Protein AF-A0AAE2CA64-F1 (afdb_monomer)

Mean predicted aligned error: 13.43 Å

Structure (mmCIF, N/CA/C/O backbone):
data_AF-A0AAE2CA64-F1
#
_entry.id   AF-A0AAE2CA64-F1
#
loop_
_atom_site.group_PDB
_atom_site.id
_atom_site.type_symbol
_atom_site.label_atom_id
_atom_site.label_alt_id
_atom_site.label_comp_id
_atom_site.label_asym_id
_atom_site.label_entity_id
_atom_site.label_seq_id
_atom_site.pdbx_PDB_ins_code
_atom_site.Cartn_x
_atom_site.Cartn_y
_atom_site.Cartn_z
_atom_site.occupancy
_atom_site.B_iso_or_equiv
_atom_site.auth_seq_id
_atom_site.auth_comp_id
_atom_site.auth_asym_id
_atom_site.auth_atom_id
_atom_site.pdbx_PDB_model_num
ATOM 1 N N . GLU A 1 1 ? 13.536 10.284 -38.034 1.00 41.06 1 GLU A N 1
ATOM 2 C CA . GLU A 1 1 ? 13.819 10.536 -36.609 1.00 41.06 1 GLU A CA 1
ATOM 3 C C . GLU A 1 1 ? 13.012 9.531 -35.785 1.00 41.06 1 GLU A C 1
ATOM 5 O O . GLU A 1 1 ? 11.841 9.772 -35.560 1.00 41.06 1 GLU A O 1
ATOM 10 N N . GLU A 1 2 ? 13.569 8.363 -35.435 1.00 48.66 2 GLU A N 1
ATOM 11 C CA . GLU A 1 2 ? 12.846 7.314 -34.663 1.00 48.66 2 GLU A CA 1
ATOM 12 C C . GLU A 1 2 ? 13.728 6.596 -33.613 1.00 48.66 2 GLU A C 1
ATOM 14 O O . GLU A 1 2 ? 13.260 5.745 -32.863 1.00 48.66 2 GLU A O 1
ATOM 19 N N . SER A 1 3 ? 15.016 6.937 -33.502 1.00 49.12 3 SER A N 1
ATOM 20 C CA . SER A 1 3 ? 15.996 6.096 -32.793 1.00 49.12 3 SER A CA 1
ATOM 21 C C . SER A 1 3 ? 16.056 6.291 -31.270 1.00 49.12 3 SER A C 1
ATOM 23 O O . SER A 1 3 ? 16.636 5.462 -30.575 1.00 49.12 3 SER A O 1
ATOM 25 N N . SER A 1 4 ? 15.467 7.355 -30.723 1.00 55.19 4 SER A N 1
ATOM 26 C CA . SER A 1 4 ? 15.537 7.677 -29.288 1.00 55.19 4 SER A CA 1
ATOM 27 C C . SER A 1 4 ? 14.449 6.990 -28.449 1.00 55.19 4 SER A C 1
ATOM 29 O O . SER A 1 4 ? 14.697 6.655 -27.292 1.00 55.19 4 SER A O 1
ATOM 31 N N . SER A 1 5 ? 13.269 6.720 -29.019 1.00 56.09 5 SER A N 1
ATOM 32 C CA . SER A 1 5 ? 12.153 6.106 -28.279 1.00 56.09 5 SER A CA 1
ATOM 33 C C . SER A 1 5 ? 12.327 4.598 -28.060 1.00 56.09 5 SER A C 1
ATOM 35 O O . SER A 1 5 ? 11.972 4.104 -26.989 1.00 56.09 5 SER A O 1
ATOM 37 N N . SER A 1 6 ? 12.930 3.868 -29.014 1.00 60.50 6 SER A N 1
ATOM 38 C CA . SER A 1 6 ? 13.173 2.417 -28.863 1.00 60.50 6 SER A CA 1
ATOM 39 C C . SER A 1 6 ? 14.104 2.140 -27.680 1.00 60.50 6 SER A C 1
ATOM 41 O O . SER A 1 6 ? 13.773 1.341 -26.806 1.00 60.50 6 SER A O 1
ATOM 43 N N . SER A 1 7 ? 15.200 2.906 -27.572 1.00 67.75 7 SER A N 1
ATOM 44 C CA . SER A 1 7 ? 16.212 2.730 -26.522 1.00 67.75 7 SER A CA 1
ATOM 45 C C . SER A 1 7 ? 15.654 2.923 -25.108 1.00 67.75 7 SER A C 1
ATOM 47 O O . SER A 1 7 ? 16.012 2.169 -24.208 1.00 67.75 7 SER A O 1
ATOM 49 N N . SER A 1 8 ? 14.772 3.906 -24.894 1.00 73.62 8 SER A N 1
ATOM 50 C CA . SER A 1 8 ? 14.209 4.174 -23.561 1.00 73.62 8 SER A CA 1
ATOM 51 C C . SER A 1 8 ? 13.164 3.130 -23.146 1.00 73.62 8 SER A C 1
ATOM 53 O O . SER A 1 8 ? 13.096 2.740 -21.978 1.00 73.62 8 SER A O 1
ATOM 55 N N . SER A 1 9 ? 12.378 2.630 -24.105 1.00 76.12 9 SER A N 1
ATOM 56 C CA . SER A 1 9 ? 11.356 1.609 -23.848 1.00 76.12 9 SER A CA 1
ATOM 57 C C . SER A 1 9 ? 11.955 0.236 -23.505 1.00 76.12 9 SER A C 1
ATOM 59 O O . SER A 1 9 ? 11.505 -0.421 -22.563 1.00 76.12 9 SER A O 1
ATOM 61 N N . GLU A 1 10 ? 13.018 -0.170 -24.203 1.00 80.19 10 GLU A N 1
ATOM 62 C CA . GLU A 1 10 ? 13.739 -1.425 -23.959 1.00 80.19 10 GLU A CA 1
ATOM 63 C C . GLU A 1 10 ? 14.505 -1.401 -22.626 1.00 80.19 10 GLU A C 1
ATOM 65 O O . GLU A 1 10 ? 14.506 -2.386 -21.877 1.00 80.19 10 GLU A O 1
ATOM 70 N N . GLU A 1 11 ? 15.097 -0.254 -22.278 1.00 84.19 11 GLU A N 1
ATOM 71 C CA . GLU A 1 11 ? 15.743 -0.033 -20.981 1.00 84.19 11 GLU A CA 1
ATOM 72 C C . GLU A 1 11 ? 14.736 -0.162 -19.829 1.00 84.19 11 GLU A C 1
ATOM 74 O O . GLU A 1 11 ? 14.991 -0.864 -18.846 1.00 84.19 11 GLU A O 1
ATOM 79 N N . LEU A 1 12 ? 13.554 0.449 -19.966 1.00 83.38 12 LEU A N 1
ATOM 80 C CA . LEU A 1 12 ? 12.493 0.356 -18.965 1.00 83.38 12 LEU A CA 1
ATOM 81 C C . LEU A 1 12 ? 11.975 -1.079 -18.806 1.00 83.38 12 LEU A C 1
ATOM 83 O O . LEU A 1 12 ? 11.771 -1.532 -17.677 1.00 83.38 12 LEU A O 1
ATOM 87 N N . ALA A 1 13 ? 11.779 -1.810 -19.906 1.00 82.00 13 ALA A N 1
ATOM 88 C CA . ALA A 1 13 ? 11.350 -3.207 -19.865 1.00 82.00 13 ALA A CA 1
ATOM 89 C C . ALA A 1 13 ? 12.379 -4.094 -19.143 1.00 82.00 13 ALA A C 1
ATOM 91 O O . ALA A 1 13 ? 12.022 -4.886 -18.266 1.00 82.00 13 ALA A O 1
ATOM 92 N N . THR A 1 14 ? 13.666 -3.905 -19.441 1.00 82.88 14 THR A N 1
ATOM 93 C CA . THR A 1 14 ? 14.763 -4.631 -18.785 1.00 82.88 14 THR A CA 1
ATOM 94 C C . THR A 1 14 ? 14.839 -4.289 -17.297 1.00 82.88 14 THR A C 1
ATOM 96 O O . THR A 1 14 ? 14.905 -5.184 -16.452 1.00 82.88 14 THR A O 1
ATOM 99 N N . PHE A 1 15 ? 14.736 -3.004 -16.947 1.00 83.56 15 PHE A N 1
ATOM 100 C CA . PHE A 1 15 ? 14.708 -2.548 -15.559 1.00 83.56 15 PHE A CA 1
ATOM 101 C C . PHE A 1 15 ? 13.534 -3.158 -14.778 1.00 83.56 15 PHE A C 1
ATOM 103 O O . PHE A 1 15 ? 13.731 -3.669 -13.673 1.00 83.56 15 PHE A O 1
ATOM 110 N N . ARG A 1 16 ? 12.325 -3.161 -15.361 1.00 81.69 16 ARG A N 1
ATOM 111 C CA . ARG A 1 16 ? 11.109 -3.727 -14.748 1.00 81.69 16 ARG A CA 1
ATOM 112 C C . ARG A 1 16 ? 11.247 -5.221 -14.449 1.00 81.69 16 ARG A C 1
ATOM 114 O O . ARG A 1 16 ? 10.747 -5.657 -13.414 1.00 81.69 16 ARG A O 1
ATOM 121 N N . ASN A 1 17 ? 11.893 -5.971 -15.341 1.00 78.88 17 ASN A N 1
ATOM 122 C CA . ASN A 1 17 ? 11.994 -7.429 -15.252 1.00 78.88 17 ASN A CA 1
ATOM 123 C C . ASN A 1 17 ? 13.165 -7.904 -14.385 1.00 78.88 17 ASN A C 1
ATOM 125 O O . ASN A 1 17 ? 13.052 -8.940 -13.738 1.00 78.88 17 ASN A O 1
ATOM 129 N N . VAL A 1 18 ? 14.278 -7.164 -14.360 1.00 74.56 18 VAL A N 1
ATOM 130 C CA . VAL A 1 18 ? 15.524 -7.628 -13.725 1.00 74.56 18 VAL A CA 1
ATOM 131 C C . VAL A 1 18 ? 15.812 -6.906 -12.411 1.00 74.56 18 VAL A C 1
ATOM 133 O O . VAL A 1 18 ? 16.213 -7.537 -11.439 1.00 74.56 18 VAL A O 1
ATOM 136 N N . ILE A 1 19 ? 15.602 -5.588 -12.356 1.00 67.62 19 ILE A N 1
ATOM 137 C CA . ILE A 1 19 ? 16.043 -4.760 -11.222 1.00 67.62 19 ILE A CA 1
ATOM 138 C C . ILE A 1 19 ? 14.878 -4.466 -10.272 1.00 67.62 19 ILE A C 1
ATOM 140 O O . ILE A 1 19 ? 15.019 -4.576 -9.058 1.00 67.62 19 ILE A O 1
ATOM 144 N N . ALA A 1 20 ? 13.701 -4.146 -10.809 1.00 75.88 20 ALA A N 1
ATOM 145 C CA . ALA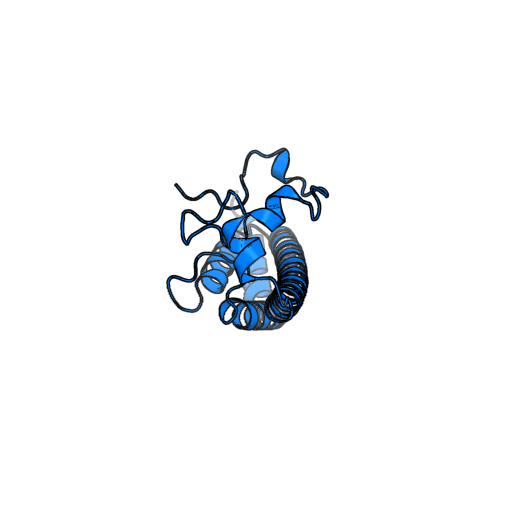 A 1 20 ? 12.532 -3.808 -10.000 1.00 75.88 20 ALA A CA 1
ATOM 146 C C . ALA A 1 20 ? 11.798 -5.031 -9.420 1.00 75.88 20 ALA A C 1
ATOM 148 O O . ALA A 1 20 ? 10.894 -4.856 -8.607 1.00 75.88 20 ALA A O 1
ATOM 149 N N . ALA A 1 21 ? 12.144 -6.258 -9.826 1.00 76.88 21 ALA A N 1
ATOM 150 C CA . ALA A 1 21 ? 11.397 -7.464 -9.461 1.00 76.88 21 ALA A CA 1
ATOM 151 C C . ALA A 1 21 ? 11.359 -7.714 -7.942 1.00 76.88 21 ALA A C 1
ATOM 153 O O . ALA A 1 21 ? 10.291 -7.979 -7.392 1.00 76.88 21 ALA A O 1
ATOM 154 N N . ASN A 1 22 ? 12.495 -7.553 -7.255 1.00 76.69 22 ASN A N 1
ATOM 155 C CA . ASN A 1 22 ? 12.578 -7.748 -5.803 1.00 76.69 22 ASN A CA 1
ATOM 156 C C . ASN A 1 22 ? 11.787 -6.677 -5.039 1.00 76.69 22 ASN A C 1
ATOM 158 O O . ASN A 1 22 ? 10.997 -6.999 -4.155 1.00 76.69 22 ASN A O 1
ATOM 162 N N . ASN A 1 23 ? 11.935 -5.414 -5.441 1.00 78.62 23 ASN A N 1
ATOM 163 C CA . ASN A 1 23 ? 11.233 -4.284 -4.832 1.00 78.62 23 ASN A CA 1
ATOM 164 C C . ASN A 1 23 ? 9.712 -4.394 -5.031 1.00 78.62 23 ASN A C 1
ATOM 166 O O . ASN A 1 23 ? 8.935 -4.180 -4.103 1.00 78.62 23 ASN A O 1
ATOM 170 N N . LYS A 1 24 ? 9.273 -4.808 -6.228 1.00 83.19 24 LYS A N 1
ATOM 171 C CA . LYS A 1 24 ? 7.862 -5.108 -6.506 1.00 83.19 24 LYS A CA 1
ATOM 172 C C . LYS A 1 24 ? 7.340 -6.222 -5.601 1.00 83.19 24 LYS A C 1
ATOM 174 O O . LYS A 1 24 ? 6.235 -6.099 -5.086 1.00 83.19 24 LYS A O 1
ATOM 179 N N . ALA A 1 25 ? 8.100 -7.300 -5.412 1.00 85.94 25 ALA A N 1
ATOM 180 C CA . ALA A 1 25 ? 7.665 -8.428 -4.589 1.00 85.94 25 ALA A CA 1
ATOM 181 C C . ALA A 1 25 ? 7.425 -8.022 -3.124 1.00 85.94 25 ALA A C 1
ATOM 183 O O . ALA A 1 25 ? 6.407 -8.408 -2.544 1.00 85.94 25 ALA A O 1
ATOM 184 N N . GLU A 1 26 ? 8.309 -7.204 -2.545 1.00 88.31 26 GLU A N 1
ATOM 185 C CA . GLU A 1 26 ? 8.108 -6.650 -1.200 1.00 88.31 26 GLU A CA 1
ATOM 186 C C . GLU A 1 26 ? 6.829 -5.804 -1.135 1.00 88.31 26 GLU A C 1
ATOM 188 O O . GLU A 1 26 ? 5.978 -6.017 -0.270 1.00 88.31 26 GLU A O 1
ATOM 193 N N . LEU A 1 27 ? 6.662 -4.894 -2.095 1.00 90.44 27 LEU A N 1
ATOM 194 C CA . LEU A 1 27 ? 5.514 -3.997 -2.172 1.00 90.44 27 LEU A CA 1
ATOM 195 C C . LEU A 1 27 ? 4.190 -4.777 -2.258 1.00 90.44 27 LEU A C 1
ATOM 197 O O . LEU A 1 27 ? 3.266 -4.527 -1.485 1.00 90.44 27 LEU A O 1
ATOM 201 N N . TYR A 1 28 ? 4.111 -5.792 -3.122 1.00 90.94 28 TYR A N 1
ATOM 202 C CA . TYR A 1 28 ? 2.912 -6.629 -3.239 1.00 90.94 28 TYR A CA 1
ATOM 203 C C . TYR A 1 28 ? 2.655 -7.501 -2.007 1.00 90.94 28 TYR A C 1
ATOM 205 O O . TYR A 1 28 ? 1.498 -7.795 -1.698 1.00 90.94 28 TYR A O 1
ATOM 213 N N . THR A 1 29 ? 3.698 -7.890 -1.274 1.00 90.75 29 THR A N 1
ATOM 214 C CA . THR A 1 29 ? 3.536 -8.612 -0.004 1.00 90.75 29 THR A CA 1
ATOM 215 C C . THR A 1 29 ? 2.854 -7.723 1.036 1.00 90.75 29 THR A C 1
ATOM 217 O O . THR A 1 29 ? 1.903 -8.156 1.689 1.00 90.75 29 THR A O 1
ATOM 220 N N . ARG A 1 30 ? 3.278 -6.457 1.138 1.00 91.56 30 ARG A N 1
ATOM 221 C CA . ARG A 1 30 ? 2.656 -5.457 2.022 1.00 91.56 30 ARG A CA 1
ATOM 222 C C . ARG A 1 30 ? 1.212 -5.163 1.622 1.00 91.56 30 ARG A C 1
ATOM 224 O O . ARG A 1 30 ? 0.331 -5.205 2.476 1.00 91.56 30 ARG A O 1
ATOM 231 N N . ILE A 1 31 ? 0.947 -4.970 0.326 1.00 90.56 31 ILE A N 1
ATOM 232 C CA . ILE A 1 31 ? -0.421 -4.800 -0.192 1.00 90.56 31 ILE A CA 1
ATOM 233 C C . ILE A 1 31 ? -1.300 -5.982 0.207 1.00 90.56 31 ILE A C 1
ATOM 235 O O . ILE A 1 31 ? -2.374 -5.783 0.757 1.00 90.56 31 ILE A O 1
ATOM 239 N N . THR A 1 32 ? -0.832 -7.212 -0.011 1.00 88.94 32 THR A N 1
ATOM 240 C CA . THR A 1 32 ? -1.605 -8.417 0.323 1.00 88.94 32 THR A CA 1
ATOM 241 C C . THR A 1 32 ? -1.914 -8.482 1.820 1.00 88.94 32 THR A C 1
ATOM 243 O O . THR A 1 32 ? -3.006 -8.885 2.219 1.00 88.94 32 THR A O 1
ATOM 246 N N . PHE A 1 33 ? -0.971 -8.076 2.675 1.00 88.06 33 PHE A N 1
ATOM 247 C CA . PHE A 1 33 ? -1.221 -7.983 4.110 1.00 88.06 33 PHE A CA 1
ATOM 248 C C . PHE A 1 33 ? -2.333 -6.975 4.428 1.00 88.06 33 PHE A C 1
ATOM 250 O O . PHE A 1 33 ? -3.234 -7.304 5.197 1.00 88.06 33 PHE A O 1
ATOM 257 N N . LEU A 1 34 ? -2.300 -5.791 3.811 1.00 86.19 34 LEU A N 1
ATOM 258 C CA . LEU A 1 34 ? -3.301 -4.744 4.017 1.00 86.19 34 LEU A CA 1
ATOM 259 C C . LEU A 1 34 ? -4.671 -5.101 3.431 1.00 86.19 34 LEU A C 1
ATOM 261 O O . LEU A 1 34 ? -5.671 -4.839 4.080 1.00 86.19 34 LEU A O 1
ATOM 265 N N . GLU A 1 35 ? -4.749 -5.738 2.261 1.00 84.31 35 GLU A N 1
ATOM 266 C CA . GLU A 1 35 ? -6.022 -6.150 1.639 1.00 84.31 35 GLU A CA 1
ATOM 267 C C . GLU A 1 35 ? -6.799 -7.158 2.500 1.00 84.31 35 GLU A C 1
ATOM 269 O O . GLU A 1 35 ? -8.028 -7.181 2.482 1.00 84.31 35 GLU A O 1
ATOM 274 N N . ASN A 1 36 ? -6.095 -7.968 3.296 1.00 81.06 36 ASN A N 1
ATOM 275 C CA . ASN A 1 36 ? -6.713 -8.871 4.270 1.00 81.06 36 ASN A CA 1
ATOM 276 C C . ASN A 1 36 ? -7.237 -8.142 5.522 1.00 81.06 36 ASN A C 1
ATOM 278 O O . ASN A 1 36 ? -7.813 -8.772 6.414 1.00 81.06 36 ASN A O 1
ATOM 282 N N . LYS A 1 37 ? -7.016 -6.830 5.627 1.00 76.44 37 LYS A N 1
ATOM 283 C CA . LYS A 1 37 ? -7.450 -5.979 6.732 1.00 76.44 37 LYS A CA 1
ATOM 284 C C . LYS A 1 37 ? -8.520 -5.014 6.236 1.00 76.44 37 LYS A C 1
ATOM 286 O O . LYS A 1 37 ? -8.420 -4.440 5.161 1.00 76.44 37 LYS A O 1
ATOM 291 N N . A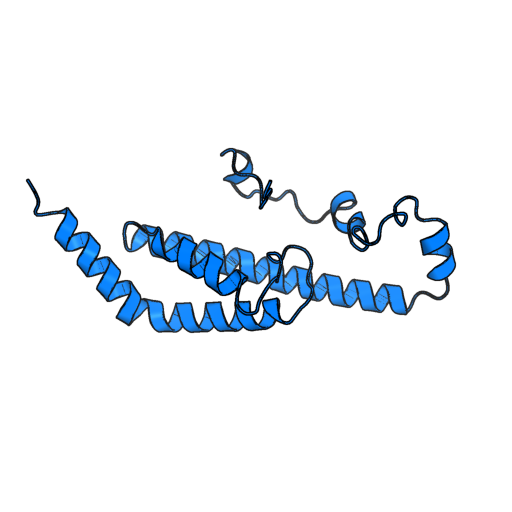SN A 1 38 ? -9.550 -4.791 7.047 1.00 74.62 38 ASN A N 1
ATOM 292 C CA . ASN A 1 38 ? -10.611 -3.837 6.721 1.00 74.62 38 ASN A CA 1
ATOM 293 C C . ASN A 1 38 ? -10.250 -2.427 7.224 1.00 74.62 38 ASN A C 1
ATOM 295 O O . ASN A 1 38 ? -10.968 -1.835 8.037 1.00 74.62 38 ASN A O 1
ATOM 299 N N . TYR A 1 39 ? -9.077 -1.936 6.820 1.00 81.88 39 TYR A N 1
ATOM 300 C CA . TYR A 1 39 ? -8.592 -0.617 7.220 1.00 81.88 39 TYR A CA 1
ATOM 301 C C . TYR A 1 39 ? -9.226 0.495 6.393 1.00 81.88 39 TYR A C 1
ATOM 303 O O . TYR A 1 39 ? -9.485 0.357 5.196 1.00 81.88 39 TYR A O 1
ATOM 311 N N . TYR A 1 40 ? -9.463 1.624 7.053 1.00 74.25 40 TYR A N 1
ATOM 312 C CA . TYR A 1 40 ? -9.972 2.822 6.412 1.00 74.25 40 TYR A CA 1
ATOM 313 C C . TYR A 1 40 ? -8.961 3.383 5.404 1.00 74.25 40 TYR A C 1
ATOM 315 O O . TYR A 1 40 ? -7.764 3.460 5.686 1.00 74.25 40 TYR A O 1
ATOM 323 N N . GLY A 1 41 ? -9.450 3.815 4.239 1.00 77.31 41 GLY A N 1
ATOM 324 C CA . GLY A 1 41 ? -8.626 4.396 3.175 1.00 77.31 41 GLY A CA 1
ATOM 325 C C . GLY A 1 41 ? -7.999 3.383 2.215 1.00 77.31 41 GLY A C 1
ATOM 326 O O . GLY A 1 41 ? -7.317 3.799 1.282 1.00 77.31 41 GLY A O 1
ATOM 327 N N . LEU A 1 42 ? -8.239 2.080 2.397 1.00 80.38 42 LEU A N 1
ATOM 328 C CA . LEU A 1 42 ? -7.927 1.093 1.365 1.00 80.38 42 LEU A CA 1
ATOM 329 C C . LEU A 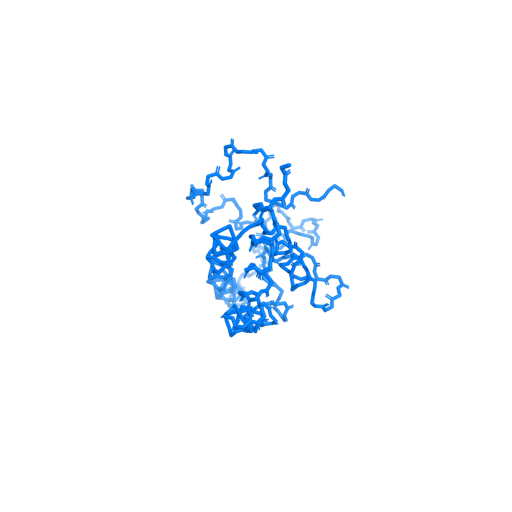1 42 ? -8.920 1.198 0.197 1.00 80.38 42 LEU A C 1
ATOM 331 O O . LEU A 1 42 ? -10.097 1.501 0.423 1.00 80.38 42 LEU A O 1
ATOM 335 N N . PRO A 1 43 ? -8.490 0.890 -1.043 1.00 78.00 43 PRO A N 1
ATOM 336 C CA . PRO A 1 43 ? -9.408 0.769 -2.166 1.00 78.00 43 PRO A CA 1
ATOM 337 C C . PRO A 1 43 ? -10.531 -0.232 -1.855 1.00 78.00 43 PRO A C 1
ATOM 339 O O . PRO A 1 43 ? -10.272 -1.228 -1.169 1.00 78.00 43 PRO A O 1
ATOM 342 N N . PRO A 1 44 ? -11.755 -0.031 -2.375 1.00 74.88 44 PRO A N 1
ATOM 343 C CA . PRO A 1 44 ? -12.857 -0.966 -2.174 1.00 74.88 44 PRO A CA 1
ATOM 344 C C . PRO A 1 44 ? -12.488 -2.393 -2.611 1.00 74.88 44 PRO A C 1
ATOM 346 O O . PRO A 1 44 ? -12.325 -2.677 -3.799 1.00 74.88 44 PRO A O 1
ATOM 349 N N . GLN A 1 45 ? -12.381 -3.312 -1.649 1.00 75.88 45 GLN A N 1
ATOM 350 C CA . GLN A 1 45 ? -12.003 -4.705 -1.896 1.00 75.88 45 GLN A CA 1
ATOM 351 C C . GLN A 1 45 ? -13.215 -5.512 -2.388 1.00 75.88 45 GLN A C 1
ATOM 353 O O . GLN A 1 45 ? -13.823 -6.284 -1.652 1.00 75.88 45 GLN A O 1
ATOM 358 N N . THR A 1 46 ? -13.604 -5.308 -3.650 1.00 76.25 46 THR A N 1
ATOM 359 C CA . THR A 1 46 ? -14.698 -6.062 -4.302 1.00 76.25 46 THR A CA 1
ATOM 360 C C . THR A 1 46 ? -14.299 -7.491 -4.679 1.00 76.25 46 THR A C 1
ATOM 362 O O . THR A 1 46 ? -15.154 -8.356 -4.858 1.00 76.25 46 THR A O 1
ATOM 365 N N . ARG A 1 47 ? -12.995 -7.741 -4.806 1.00 78.69 47 ARG A N 1
ATOM 366 C CA . ARG A 1 47 ? -12.376 -9.034 -5.113 1.00 78.69 47 ARG A CA 1
ATOM 367 C C . ARG A 1 47 ? -10.970 -9.074 -4.494 1.00 78.69 47 ARG A C 1
ATOM 369 O O . ARG A 1 47 ? -10.435 -8.015 -4.173 1.00 78.69 47 ARG A O 1
ATOM 376 N N . PRO A 1 48 ? -10.352 -10.252 -4.329 1.00 78.88 48 PRO A N 1
ATOM 377 C CA . PRO A 1 48 ? -8.950 -10.323 -3.925 1.00 78.88 48 PRO A CA 1
ATOM 378 C C . PRO A 1 48 ? -8.045 -9.568 -4.911 1.00 78.88 48 PRO A C 1
ATOM 380 O O . PRO A 1 48 ? -8.308 -9.581 -6.118 1.00 78.88 48 PRO A O 1
ATOM 383 N N . SER A 1 49 ? -6.969 -8.950 -4.412 1.00 85.44 49 SER A N 1
ATOM 384 C CA . SER A 1 49 ? -5.948 -8.284 -5.234 1.00 85.44 49 SER A CA 1
ATOM 385 C C . SER A 1 49 ? -6.423 -7.046 -6.004 1.00 85.44 49 SER A C 1
ATOM 387 O O . SER A 1 49 ? -5.831 -6.707 -7.034 1.00 85.44 49 SER A O 1
ATOM 389 N N . VAL A 1 50 ? -7.480 -6.359 -5.548 1.00 87.06 50 VAL A N 1
ATOM 390 C CA . VAL A 1 50 ? -7.938 -5.103 -6.175 1.00 87.06 50 VAL A CA 1
ATOM 391 C C . VAL A 1 50 ? -6.876 -4.023 -6.065 1.00 87.06 50 VAL A C 1
ATOM 393 O O . VAL A 1 50 ? -6.541 -3.400 -7.071 1.00 87.06 50 VAL A O 1
ATOM 396 N N . TYR A 1 51 ? -6.322 -3.816 -4.874 1.00 88.50 51 TYR A N 1
ATOM 397 C CA . TYR A 1 51 ? -5.299 -2.802 -4.671 1.00 88.50 51 TYR A CA 1
ATOM 398 C C . TYR A 1 51 ? -4.033 -3.174 -5.449 1.00 88.50 51 TYR A C 1
ATOM 400 O O . TYR A 1 51 ? -3.497 -2.354 -6.192 1.00 88.50 51 TYR A O 1
ATOM 408 N N . ALA A 1 52 ? -3.633 -4.447 -5.419 1.00 89.00 52 ALA A N 1
ATOM 409 C CA . ALA A 1 52 ? -2.508 -4.919 -6.225 1.00 89.00 52 ALA A CA 1
ATOM 410 C C . ALA A 1 52 ? -2.718 -4.702 -7.740 1.00 89.00 52 ALA A C 1
ATOM 412 O O . ALA A 1 52 ? -1.760 -4.437 -8.467 1.00 89.00 52 ALA A O 1
ATOM 413 N N . ALA A 1 53 ? -3.951 -4.819 -8.242 1.00 88.69 53 ALA A N 1
ATOM 414 C CA . ALA A 1 53 ? -4.264 -4.539 -9.641 1.00 88.69 53 ALA A CA 1
ATOM 415 C C . ALA A 1 53 ? -4.132 -3.046 -9.977 1.00 88.69 53 ALA A C 1
ATOM 417 O O . ALA A 1 53 ? -3.508 -2.725 -10.986 1.00 88.69 53 ALA A O 1
ATOM 418 N N . ILE A 1 54 ? -4.642 -2.164 -9.113 1.00 88.50 54 ILE A N 1
ATOM 419 C CA . ILE A 1 54 ? -4.544 -0.703 -9.273 1.00 88.50 54 ILE A CA 1
ATOM 420 C C . ILE A 1 54 ? -3.077 -0.265 -9.308 1.00 88.50 54 ILE A C 1
ATOM 422 O O . ILE A 1 54 ? -2.659 0.458 -10.207 1.00 88.50 54 ILE A O 1
ATOM 426 N N . VAL A 1 55 ? -2.267 -0.758 -8.372 1.00 89.19 55 VAL A N 1
ATOM 427 C CA . VAL A 1 55 ? -0.840 -0.421 -8.296 1.00 89.19 55 VAL A CA 1
ATOM 428 C C . VAL A 1 55 ? -0.077 -0.919 -9.522 1.00 89.19 55 VAL A C 1
ATOM 430 O O . VAL A 1 55 ? 0.811 -0.237 -10.032 1.00 89.19 55 VAL A O 1
ATOM 433 N N . ARG A 1 56 ? -0.436 -2.096 -10.047 1.00 89.62 56 ARG A N 1
ATOM 434 C CA . ARG A 1 56 ? 0.152 -2.609 -11.290 1.00 89.62 56 ARG A CA 1
ATOM 435 C C . ARG A 1 56 ? -0.154 -1.694 -12.472 1.00 89.62 56 ARG A C 1
ATOM 437 O O . ARG A 1 56 ? 0.770 -1.321 -13.187 1.00 89.62 56 ARG A O 1
ATOM 444 N N . GLU A 1 57 ? -1.417 -1.306 -12.627 1.00 88.94 57 GLU A N 1
ATOM 445 C CA . GLU A 1 57 ? -1.854 -0.386 -13.678 1.00 88.94 57 GLU A CA 1
ATOM 446 C C . GLU A 1 57 ? -1.161 0.978 -13.556 1.00 88.94 57 GLU A C 1
ATOM 448 O O . GLU A 1 57 ? -0.711 1.535 -14.556 1.00 88.94 57 GLU A O 1
ATOM 453 N N . HIS A 1 58 ? -0.979 1.478 -12.332 1.00 87.38 58 HIS A N 1
ATOM 454 C CA . HIS A 1 58 ? -0.234 2.706 -12.072 1.00 87.38 58 HIS A CA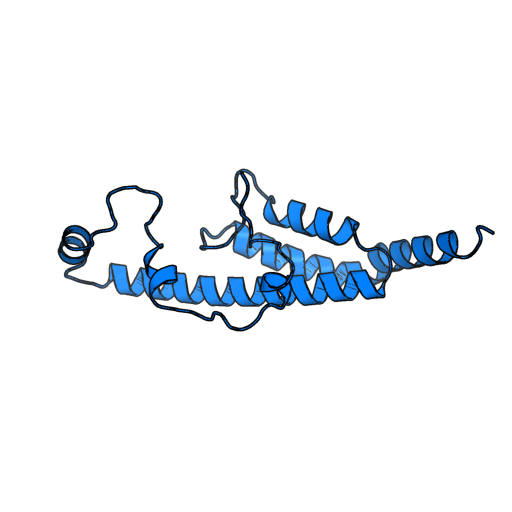 1
ATOM 455 C C . HIS A 1 58 ? 1.232 2.590 -12.523 1.00 87.38 58 HIS A C 1
ATOM 457 O O . HIS A 1 58 ? 1.742 3.456 -13.232 1.00 87.38 58 HIS A O 1
ATOM 463 N N . PHE A 1 59 ? 1.905 1.479 -12.210 1.00 88.00 59 PHE A N 1
ATOM 464 C CA . PHE A 1 59 ? 3.278 1.235 -12.662 1.00 88.00 59 PHE A CA 1
ATOM 465 C C . PHE A 1 59 ? 3.420 1.076 -14.179 1.00 88.00 59 PHE A C 1
ATOM 467 O O . PHE A 1 59 ? 4.486 1.396 -14.726 1.00 88.00 59 PHE A O 1
ATOM 474 N N . ASP A 1 60 ? 2.387 0.575 -14.856 1.00 87.50 60 ASP A N 1
ATOM 475 C CA . ASP A 1 60 ? 2.384 0.399 -16.307 1.00 87.50 60 ASP A CA 1
ATOM 476 C C . ASP A 1 60 ? 2.408 1.749 -17.041 1.00 87.50 60 ASP A C 1
ATOM 478 O O . ASP A 1 60 ? 3.037 1.842 -18.097 1.00 87.50 60 ASP A O 1
ATOM 482 N N . GLN A 1 61 ? 1.884 2.814 -16.419 1.00 87.19 61 GLN A N 1
ATOM 483 C CA . GLN A 1 61 ? 1.929 4.198 -16.918 1.00 87.19 61 GLN A CA 1
ATOM 484 C C . GLN A 1 61 ? 3.329 4.840 -16.859 1.00 87.19 61 GLN A C 1
ATOM 486 O O . GLN A 1 61 ? 3.525 5.949 -17.363 1.00 87.19 61 GLN A O 1
ATOM 491 N N . ALA A 1 62 ? 4.326 4.175 -16.262 1.00 88.12 62 ALA A N 1
ATOM 492 C CA . ALA A 1 62 ? 5.680 4.718 -16.219 1.00 88.12 62 ALA A CA 1
ATOM 493 C C . ALA A 1 62 ? 6.269 4.872 -17.634 1.00 88.12 62 ALA A C 1
ATOM 495 O O . ALA A 1 62 ? 6.264 3.937 -18.432 1.00 88.12 62 ALA A O 1
ATOM 496 N N . ILE A 1 63 ? 6.829 6.052 -17.906 1.00 88.25 63 ILE A N 1
ATOM 497 C CA . ILE A 1 63 ? 7.325 6.451 -19.236 1.00 88.25 63 ILE A CA 1
ATOM 498 C C . ILE A 1 63 ? 8.807 6.082 -19.405 1.00 88.25 63 ILE A C 1
ATOM 500 O O . ILE A 1 63 ? 9.240 5.673 -20.474 1.00 88.25 63 ILE A O 1
ATOM 504 N N . HIS A 1 64 ? 9.590 6.210 -18.333 1.00 87.38 64 HIS A N 1
ATOM 505 C CA . HIS A 1 64 ? 11.019 5.892 -18.286 1.00 87.38 64 HIS A CA 1
ATOM 506 C C . HIS A 1 64 ? 11.417 5.442 -16.871 1.00 87.38 64 HIS A C 1
ATOM 508 O O . HIS A 1 64 ? 10.632 5.555 -15.926 1.00 87.38 64 HIS A O 1
ATOM 514 N N . VAL A 1 65 ? 12.653 4.960 -16.695 1.00 86.62 65 VAL A N 1
ATOM 515 C CA . VAL A 1 65 ? 13.141 4.390 -15.419 1.00 86.62 65 VAL A CA 1
ATOM 516 C C . VAL A 1 65 ? 13.029 5.381 -14.255 1.00 86.62 65 VAL A C 1
ATOM 518 O O . VAL A 1 65 ? 12.593 5.012 -13.168 1.00 86.62 65 VAL A O 1
ATOM 521 N N . GLY A 1 66 ? 13.379 6.651 -14.481 1.00 88.38 66 GLY A N 1
ATOM 522 C CA . GLY A 1 66 ? 13.218 7.712 -13.476 1.00 88.38 66 GLY A CA 1
ATOM 523 C C . GLY A 1 66 ? 11.770 7.895 -12.999 1.00 88.38 66 GLY A C 1
ATOM 524 O O . GLY A 1 66 ? 11.539 7.937 -11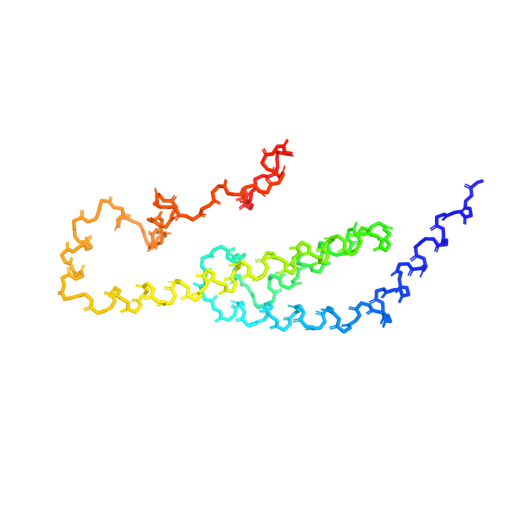.795 1.00 88.38 66 GLY A O 1
ATOM 525 N N . HIS A 1 67 ? 10.800 7.923 -13.920 1.00 88.38 67 HIS A N 1
ATOM 526 C CA . HIS A 1 67 ? 9.378 8.027 -13.584 1.00 88.38 67 HIS A CA 1
ATOM 527 C C . HIS A 1 67 ? 8.923 6.784 -12.808 1.00 88.38 67 HIS A C 1
ATOM 529 O O . HIS A 1 67 ? 8.286 6.904 -11.771 1.00 88.38 67 HIS A O 1
ATOM 535 N N . TYR A 1 68 ? 9.352 5.589 -13.227 1.00 88.88 68 TYR A N 1
ATOM 536 C CA . TYR A 1 68 ? 9.054 4.354 -12.502 1.00 88.88 68 TYR A CA 1
ATOM 537 C C . TYR A 1 68 ? 9.526 4.396 -11.035 1.00 88.88 68 TYR A C 1
ATOM 539 O O . TYR A 1 68 ? 8.796 3.971 -10.143 1.00 88.88 68 TYR A O 1
ATOM 547 N N . ARG A 1 69 ? 10.735 4.918 -10.773 1.00 88.81 69 A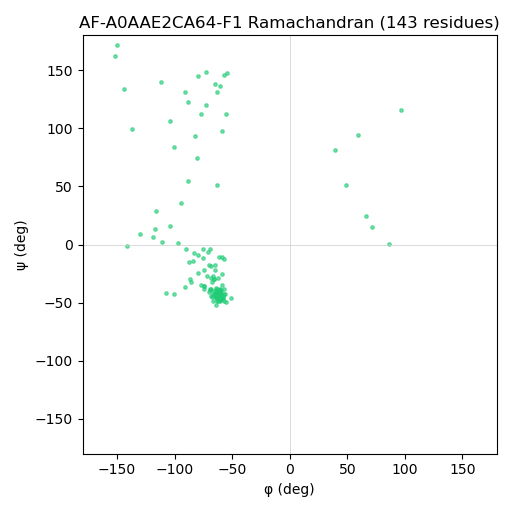RG A N 1
ATOM 548 C CA . ARG A 1 69 ? 11.256 5.067 -9.402 1.00 88.81 69 ARG A CA 1
ATOM 549 C C . ARG A 1 69 ? 10.416 6.034 -8.572 1.00 88.81 69 ARG A C 1
ATOM 551 O O . ARG A 1 69 ? 10.107 5.715 -7.435 1.00 88.81 69 ARG A O 1
ATOM 558 N N . GLN A 1 70 ? 9.996 7.156 -9.154 1.00 89.94 70 GLN A N 1
ATOM 559 C CA . GLN A 1 70 ? 9.117 8.114 -8.475 1.00 89.94 70 GLN A CA 1
ATOM 560 C C . GLN A 1 70 ? 7.779 7.479 -8.085 1.00 89.94 70 GLN A C 1
ATOM 562 O O . GLN A 1 70 ? 7.361 7.616 -6.939 1.00 89.94 70 GLN A O 1
ATOM 567 N N . LEU A 1 71 ? 7.153 6.735 -9.005 1.00 89.75 71 LEU A N 1
ATOM 568 C CA . LEU A 1 71 ? 5.919 6.000 -8.714 1.00 89.75 71 LEU A CA 1
ATOM 569 C C . LEU A 1 71 ? 6.126 4.981 -7.589 1.00 89.75 71 LEU A C 1
ATOM 571 O O . LEU A 1 71 ? 5.270 4.826 -6.726 1.00 89.75 71 LEU A O 1
ATOM 575 N N . TYR A 1 72 ? 7.275 4.302 -7.583 1.00 89.69 72 TYR A N 1
ATOM 576 C CA . TYR A 1 72 ? 7.600 3.318 -6.556 1.00 89.69 72 TYR A CA 1
ATOM 577 C C . TYR A 1 72 ? 7.782 3.957 -5.178 1.00 89.69 72 TYR A C 1
ATOM 579 O O . TYR A 1 72 ? 7.194 3.485 -4.209 1.00 89.69 72 TYR A O 1
ATOM 587 N N . ASP A 1 73 ? 8.574 5.027 -5.091 1.00 90.00 73 ASP A N 1
ATOM 588 C CA . ASP A 1 73 ? 8.835 5.725 -3.830 1.00 90.00 73 ASP A CA 1
ATOM 589 C C . ASP A 1 73 ? 7.544 6.323 -3.256 1.00 90.00 73 ASP A C 1
ATOM 591 O O . ASP A 1 73 ? 7.316 6.269 -2.046 1.00 90.00 73 ASP A O 1
ATOM 595 N N . GLN A 1 74 ? 6.672 6.842 -4.127 1.00 89.94 74 GLN A N 1
ATOM 596 C CA . GLN A 1 74 ? 5.358 7.338 -3.737 1.00 89.94 74 GLN A CA 1
ATOM 597 C C . GLN A 1 74 ? 4.468 6.217 -3.189 1.00 89.94 74 GLN A C 1
ATOM 599 O O . GLN A 1 74 ? 3.947 6.346 -2.084 1.00 89.94 74 GLN A O 1
ATOM 604 N N . GLU A 1 75 ? 4.318 5.114 -3.924 1.00 90.81 75 GLU A N 1
ATOM 605 C CA . GLU A 1 75 ? 3.481 3.989 -3.494 1.00 90.81 75 GLU A CA 1
ATOM 606 C C . GLU A 1 75 ? 3.981 3.395 -2.171 1.00 90.81 75 GLU A C 1
ATOM 608 O O . GLU A 1 75 ? 3.201 3.095 -1.270 1.00 90.81 75 GLU A O 1
ATOM 613 N N . LEU A 1 76 ? 5.301 3.277 -2.009 1.00 90.38 76 LEU A N 1
ATOM 614 C CA . LEU A 1 76 ? 5.900 2.806 -0.766 1.00 90.38 76 LEU A CA 1
ATOM 615 C C . LEU A 1 76 ? 5.575 3.736 0.411 1.00 90.38 76 LEU A C 1
ATOM 617 O O . LEU A 1 76 ? 5.272 3.256 1.504 1.00 90.38 76 LEU A O 1
ATOM 621 N N . PHE A 1 77 ? 5.626 5.053 0.203 1.00 90.38 77 PHE A N 1
ATOM 622 C CA . PHE A 1 77 ? 5.249 6.025 1.226 1.00 90.38 77 PHE A CA 1
ATOM 623 C C . PHE A 1 77 ? 3.763 5.918 1.594 1.00 90.38 77 PHE A C 1
ATOM 625 O O . PHE A 1 77 ? 3.422 5.880 2.777 1.00 90.38 77 PHE A O 1
ATOM 632 N N . GLU A 1 78 ? 2.877 5.829 0.601 1.00 88.25 78 GLU A N 1
ATOM 633 C CA . GLU A 1 78 ? 1.435 5.679 0.825 1.00 88.25 78 GLU A CA 1
ATOM 634 C C . GLU A 1 78 ? 1.118 4.394 1.603 1.00 88.25 78 GLU A C 1
ATOM 636 O O . GLU A 1 78 ? 0.371 4.436 2.586 1.00 88.25 78 GLU A O 1
ATOM 641 N N . LEU A 1 79 ? 1.770 3.280 1.255 1.00 90.25 79 LEU A N 1
ATOM 642 C CA . LEU A 1 79 ? 1.661 2.018 1.986 1.00 90.25 79 LEU A CA 1
ATOM 643 C C . LEU A 1 79 ? 2.118 2.140 3.439 1.00 90.25 79 LEU A C 1
ATOM 645 O O . LEU A 1 79 ? 1.406 1.694 4.335 1.00 90.25 79 LEU A O 1
ATOM 649 N N . GLN A 1 80 ? 3.257 2.784 3.703 1.00 90.62 80 GLN A N 1
ATOM 650 C CA . GLN A 1 80 ? 3.734 3.005 5.074 1.00 90.62 80 GLN A CA 1
ATOM 651 C C . GLN A 1 80 ? 2.743 3.836 5.899 1.00 90.62 80 GLN A C 1
ATOM 653 O O . GLN A 1 80 ? 2.502 3.551 7.074 1.00 90.62 80 GLN A O 1
ATOM 658 N N . VAL A 1 81 ? 2.129 4.852 5.289 1.00 88.25 81 VAL A N 1
ATOM 659 C CA . VAL A 1 81 ? 1.088 5.650 5.947 1.00 88.25 81 VAL A CA 1
ATOM 660 C C . VAL A 1 81 ? -0.141 4.792 6.257 1.00 88.25 81 VAL A C 1
ATOM 662 O O . VAL A 1 81 ? -0.683 4.891 7.360 1.00 88.25 81 VAL A O 1
ATOM 665 N N . LEU A 1 82 ? -0.577 3.940 5.325 1.00 88.19 82 LEU A N 1
ATOM 666 C CA . LEU A 1 82 ? -1.702 3.022 5.530 1.00 88.19 82 LEU A CA 1
ATOM 667 C C . LEU A 1 82 ? -1.415 1.982 6.619 1.00 88.19 82 LEU A C 1
ATOM 669 O O . LEU A 1 82 ? -2.277 1.741 7.461 1.00 88.19 82 LEU A O 1
ATOM 673 N N . GLU A 1 83 ? -0.205 1.423 6.660 1.00 89.75 83 GLU A N 1
ATOM 674 C CA . GLU A 1 83 ? 0.242 0.495 7.707 1.00 89.75 83 GLU A CA 1
ATOM 675 C C . GLU A 1 83 ? 0.129 1.143 9.100 1.00 89.75 83 GLU A C 1
ATOM 677 O O . GLU A 1 83 ? -0.469 0.571 10.015 1.00 89.75 83 GLU A O 1
ATOM 682 N N . VAL A 1 84 ? 0.630 2.373 9.263 1.00 89.62 84 VAL A N 1
ATOM 683 C CA . VAL A 1 84 ? 0.551 3.103 10.541 1.00 89.62 84 VAL A CA 1
ATOM 684 C C . VAL A 1 84 ? -0.893 3.453 10.902 1.00 89.62 84 VAL A C 1
ATOM 686 O O . VAL A 1 84 ? -1.296 3.294 12.058 1.00 89.62 84 VAL A O 1
ATOM 689 N N . LYS A 1 85 ? -1.693 3.904 9.929 1.00 86.38 85 LYS A N 1
ATOM 690 C CA . LYS A 1 85 ? -3.121 4.188 10.136 1.00 86.38 85 LYS A CA 1
ATOM 691 C C . LYS A 1 85 ? -3.881 2.942 10.581 1.00 86.38 85 LYS A C 1
ATOM 693 O O . LYS A 1 85 ? -4.665 3.039 11.520 1.00 86.38 85 LYS A O 1
ATOM 698 N N . GLY A 1 86 ? -3.606 1.787 9.977 1.00 86.50 86 GLY A N 1
ATOM 699 C CA . GLY A 1 86 ? -4.192 0.505 10.365 1.00 86.50 86 GLY A CA 1
ATOM 700 C C . GLY A 1 86 ? -3.901 0.150 11.822 1.00 86.50 86 GLY A C 1
ATOM 701 O O . GLY A 1 86 ? -4.818 -0.152 12.580 1.00 86.50 86 GLY A O 1
ATOM 702 N N . VAL A 1 87 ? -2.648 0.308 12.265 1.00 89.44 87 VAL A N 1
ATOM 703 C CA . VAL A 1 87 ? -2.266 0.082 13.673 1.00 89.44 87 VAL A CA 1
ATOM 704 C C . VAL A 1 87 ? -3.005 1.025 14.628 1.00 89.44 87 VAL A C 1
ATOM 706 O O . VAL A 1 87 ? -3.409 0.618 15.719 1.00 89.44 87 VAL A O 1
ATOM 709 N N . LEU A 1 88 ? -3.168 2.297 14.257 1.00 87.12 88 LEU A N 1
ATOM 710 C CA . LEU A 1 88 ? -3.922 3.255 15.070 1.00 87.12 88 LEU A CA 1
ATOM 711 C C . LEU A 1 88 ? -5.415 2.918 15.105 1.00 87.12 88 LEU A C 1
ATOM 713 O O . LEU A 1 88 ? -6.030 3.039 16.162 1.00 87.12 88 LEU A O 1
ATOM 717 N N . GLN A 1 89 ? -5.977 2.467 13.984 1.00 85.44 89 GLN A N 1
ATOM 718 C CA . GLN A 1 89 ? -7.361 2.016 13.901 1.00 85.44 89 GLN A CA 1
ATOM 719 C C . GLN A 1 89 ? -7.604 0.803 14.805 1.00 85.44 89 GLN A C 1
ATOM 721 O O . GLN A 1 89 ? -8.580 0.808 15.551 1.00 85.44 89 GLN A O 1
ATOM 726 N N . ASP A 1 90 ? -6.711 -0.189 14.791 1.00 85.56 90 ASP A N 1
ATOM 727 C CA . ASP A 1 90 ? -6.807 -1.370 15.658 1.00 85.56 90 ASP A CA 1
ATOM 728 C C . ASP A 1 90 ? -6.768 -0.966 17.140 1.00 85.56 90 ASP A C 1
ATOM 730 O O . ASP A 1 90 ? -7.658 -1.320 17.910 1.00 85.56 90 ASP A O 1
ATOM 734 N N . LYS A 1 91 ? -5.812 -0.112 17.530 1.00 87.88 91 LYS A N 1
ATOM 735 C CA . LYS A 1 91 ? -5.722 0.408 18.907 1.00 87.88 91 LYS A CA 1
ATOM 736 C C . LYS A 1 91 ? -6.973 1.169 19.332 1.00 87.88 91 LYS A C 1
ATOM 738 O O . LYS A 1 91 ? -7.427 1.039 20.464 1.00 87.88 91 LYS A O 1
ATOM 743 N N . LEU A 1 92 ? -7.512 1.995 18.442 1.00 83.94 92 LEU A N 1
ATOM 744 C CA . LEU A 1 92 ? -8.730 2.749 18.704 1.00 83.94 92 LEU A CA 1
ATOM 745 C C . LEU A 1 92 ? -9.937 1.819 18.849 1.00 83.94 92 LEU A C 1
ATOM 747 O O . LEU A 1 92 ? -10.770 2.037 19.724 1.00 83.94 92 LEU A O 1
ATOM 751 N N . HIS A 1 93 ? -10.020 0.776 18.023 1.00 80.19 93 HIS A N 1
ATOM 752 C CA . HIS A 1 93 ? -11.059 -0.238 18.126 1.00 80.19 93 HIS A CA 1
ATOM 753 C C . HIS A 1 93 ? -10.999 -0.970 19.472 1.00 80.19 93 HIS A C 1
ATOM 755 O O . HIS A 1 93 ? -12.022 -1.077 20.145 1.00 80.19 93 HIS A O 1
ATOM 761 N N . ASP A 1 94 ? -9.807 -1.383 19.905 1.00 84.12 94 ASP A N 1
ATOM 762 C CA . ASP A 1 94 ? -9.603 -2.046 21.196 1.00 84.12 94 ASP A CA 1
ATOM 763 C C . ASP A 1 94 ? -9.997 -1.145 22.373 1.00 84.12 94 ASP A C 1
ATOM 765 O O . ASP A 1 94 ? -10.681 -1.588 23.299 1.00 84.12 94 ASP A O 1
ATOM 769 N N . LEU A 1 95 ? -9.623 0.140 22.321 1.00 85.56 95 LEU A N 1
ATOM 770 C CA . LEU A 1 95 ? -10.032 1.123 23.325 1.00 85.56 95 LEU A CA 1
ATOM 771 C C . LEU A 1 95 ? -11.556 1.261 23.376 1.00 85.56 95 LEU A C 1
ATOM 773 O O . LEU A 1 95 ? -12.128 1.213 24.460 1.00 85.56 95 LEU A O 1
ATOM 777 N N . LEU A 1 96 ? -12.218 1.361 22.219 1.00 77.06 96 LEU A N 1
ATOM 778 C CA . LEU A 1 96 ? -13.678 1.448 22.142 1.00 77.06 96 LEU A CA 1
ATOM 779 C C . LEU A 1 96 ? -14.367 0.198 22.701 1.00 77.06 96 LEU A C 1
ATOM 781 O O . LEU A 1 96 ? -15.370 0.329 23.397 1.00 77.06 96 LEU A O 1
ATOM 785 N N . LEU A 1 97 ? -13.845 -1.004 22.439 1.00 77.62 97 LEU A N 1
ATOM 786 C CA . LEU A 1 97 ? -14.384 -2.240 23.019 1.00 77.62 97 LEU A CA 1
ATOM 787 C C . LEU A 1 97 ? -14.214 -2.297 24.544 1.00 77.62 97 LEU A C 1
ATOM 789 O O . LEU A 1 97 ? -15.037 -2.904 25.228 1.00 77.62 97 LEU A O 1
ATOM 793 N N . GLY A 1 98 ? -13.171 -1.655 25.074 1.00 81.38 98 GLY A N 1
ATOM 794 C CA . GLY A 1 98 ? -12.934 -1.516 26.509 1.00 81.38 98 GLY A CA 1
ATOM 795 C C . GLY A 1 98 ? -13.833 -0.489 27.211 1.00 81.38 98 GLY A C 1
ATOM 796 O O . GLY A 1 98 ? -13.880 -0.467 28.443 1.00 81.38 98 GLY A O 1
ATOM 797 N N . GLU A 1 99 ? -14.563 0.352 26.472 1.00 81.19 99 GLU A N 1
ATOM 798 C CA . GLU A 1 99 ? -15.389 1.407 27.058 1.00 81.19 99 GLU A CA 1
ATOM 799 C C . GLU A 1 99 ? -16.699 0.871 27.654 1.00 81.19 99 GLU A C 1
ATOM 801 O O . GLU A 1 99 ? -17.643 0.496 26.957 1.00 81.19 99 GLU A O 1
ATOM 806 N N . SER A 1 100 ? -16.813 0.936 28.982 1.00 79.38 100 SER A N 1
ATOM 807 C CA . SER A 1 100 ? -18.006 0.498 29.734 1.00 79.38 100 SER A CA 1
ATOM 808 C C . SER A 1 100 ? -19.308 1.214 29.341 1.00 79.38 100 SER A C 1
ATOM 810 O O . SER A 1 100 ? -20.397 0.665 29.497 1.00 79.38 100 SER A O 1
ATOM 812 N N . ASN A 1 101 ? -19.206 2.434 28.809 1.00 77.94 101 ASN A N 1
ATOM 813 C CA . ASN A 1 101 ? -20.345 3.257 28.406 1.00 77.94 101 ASN A CA 1
ATOM 814 C C . ASN A 1 101 ? -20.549 3.302 26.885 1.00 77.94 101 ASN A C 1
ATOM 816 O O . ASN A 1 101 ? -21.283 4.170 26.406 1.00 77.94 101 ASN A O 1
ATOM 820 N N . LEU A 1 102 ? -19.942 2.385 26.120 1.00 68.25 102 LEU A N 1
ATOM 821 C CA . LEU A 1 102 ? -19.975 2.405 24.655 1.00 68.25 102 LEU A CA 1
ATOM 822 C C . LEU A 1 102 ? -21.404 2.530 24.103 1.00 68.25 102 LEU A C 1
ATOM 824 O O . LEU A 1 102 ? -21.667 3.396 23.274 1.00 68.25 102 LEU A O 1
ATOM 828 N N . SER A 1 103 ? -22.362 1.761 24.629 1.00 67.38 103 SER A N 1
ATOM 829 C CA . SER A 1 103 ? -23.773 1.831 24.217 1.00 67.38 103 SER A CA 1
ATOM 830 C C . SER A 1 103 ? -24.378 3.228 24.380 1.00 67.38 103 SER A C 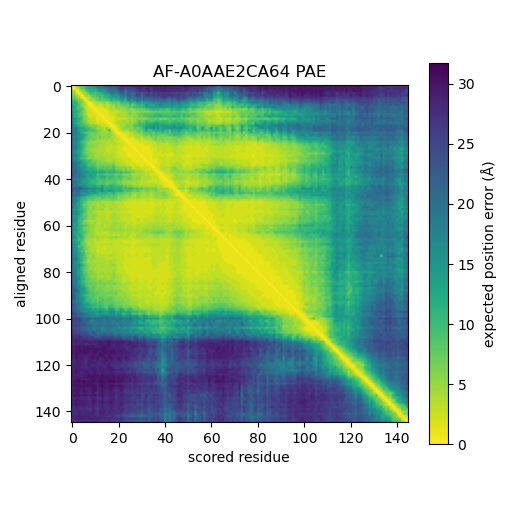1
ATOM 832 O O . SER A 1 103 ? -25.141 3.681 23.529 1.00 67.38 103 SER A O 1
ATOM 834 N N . ARG A 1 104 ? -24.020 3.938 25.457 1.00 69.19 104 ARG A N 1
ATOM 835 C CA . ARG A 1 104 ? -24.495 5.301 25.721 1.00 69.19 104 ARG A CA 1
ATOM 836 C C . ARG A 1 104 ? -23.809 6.316 24.809 1.00 69.19 104 ARG A C 1
ATOM 838 O O . ARG A 1 104 ? -24.466 7.233 24.332 1.00 69.19 104 ARG A O 1
ATOM 845 N N . ILE A 1 105 ? -22.518 6.140 24.536 1.00 69.38 105 ILE A N 1
ATOM 846 C CA . ILE A 1 105 ? -21.767 6.977 23.591 1.00 69.38 105 ILE A CA 1
ATOM 847 C C . ILE A 1 105 ? -22.349 6.835 22.178 1.00 69.38 105 ILE A C 1
ATOM 849 O O . ILE A 1 105 ? -22.577 7.840 21.512 1.00 69.38 105 ILE A O 1
ATOM 853 N N . LEU A 1 106 ? -22.675 5.612 21.745 1.00 65.88 106 LEU A N 1
ATOM 854 C CA . LEU A 1 106 ? -23.293 5.363 20.439 1.00 65.88 106 LEU A CA 1
ATOM 855 C C . LEU A 1 106 ? -24.691 5.996 20.327 1.00 65.88 106 LEU A C 1
ATOM 857 O O . LEU A 1 106 ? -25.018 6.557 19.288 1.00 65.88 106 LEU A O 1
ATOM 861 N N . GLN A 1 107 ? -25.498 5.959 21.394 1.00 65.81 107 GLN A N 1
ATOM 862 C CA . GLN A 1 107 ? -26.821 6.604 21.425 1.00 65.81 107 GLN A CA 1
ATOM 863 C C . GLN A 1 107 ? -26.754 8.136 21.385 1.00 65.81 107 GLN A C 1
ATOM 865 O O . GLN A 1 107 ? -27.665 8.776 20.868 1.00 65.81 107 GLN A O 1
ATOM 870 N N . LEU A 1 108 ? -25.701 8.721 21.959 1.00 65.81 108 LEU A N 1
ATOM 871 C CA . LEU A 1 108 ? -25.492 10.169 21.986 1.00 65.81 108 LEU A CA 1
ATOM 872 C C . LEU A 1 108 ? -24.744 10.684 20.752 1.00 65.81 108 LEU A C 1
ATOM 874 O O . LEU A 1 108 ? -24.735 11.890 20.516 1.00 65.81 108 LEU A O 1
ATOM 878 N N . SER A 1 109 ? -24.116 9.796 19.979 1.00 56.56 109 SER A N 1
ATOM 879 C CA . SER A 1 109 ? -23.382 10.172 18.779 1.00 56.56 109 SER A CA 1
ATOM 880 C C . SER A 1 109 ? -24.354 10.572 17.658 1.00 56.56 109 SER A C 1
ATOM 882 O O . SER A 1 109 ? -25.149 9.742 17.208 1.00 56.56 109 SER A O 1
ATOM 884 N N . PRO A 1 110 ? -24.287 11.816 17.149 1.00 55.44 110 PRO A N 1
ATOM 885 C CA . PRO A 1 110 ? -25.217 12.304 16.133 1.00 55.44 110 PRO A CA 1
ATOM 886 C C . PRO A 1 110 ? -25.055 11.649 14.746 1.00 55.44 110 PRO A C 1
ATOM 888 O O . PRO A 1 110 ? -25.835 11.948 13.844 1.00 55.44 110 PRO A O 1
ATOM 891 N N . THR A 1 111 ? -24.063 10.774 14.536 1.00 51.09 111 THR A N 1
ATOM 892 C CA . THR A 1 111 ? -23.638 10.311 13.199 1.00 51.09 111 THR A CA 1
ATOM 893 C C . THR A 1 111 ? -23.938 8.839 12.875 1.00 51.09 111 THR A C 1
ATOM 895 O O . THR A 1 111 ? -23.627 8.391 11.772 1.00 51.09 111 THR A O 1
ATOM 898 N N . ILE A 1 112 ? -24.585 8.076 13.766 1.00 51.09 112 ILE A N 1
ATOM 899 C CA . ILE A 1 112 ? -24.778 6.610 13.620 1.00 51.09 112 ILE A CA 1
ATOM 900 C C . ILE A 1 112 ? -26.128 6.249 12.970 1.00 51.09 112 ILE A C 1
ATOM 902 O O . ILE A 1 112 ? -26.767 5.265 13.323 1.00 51.09 112 ILE A O 1
ATOM 906 N N . THR A 1 113 ? -2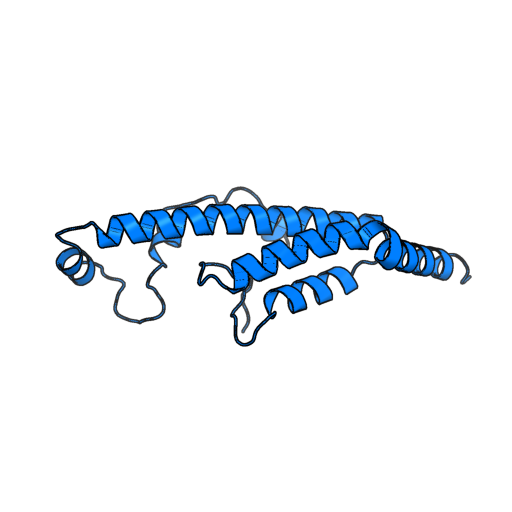6.612 7.047 12.018 1.00 42.47 113 THR A N 1
ATOM 907 C CA . THR A 1 113 ? -27.872 6.748 11.302 1.00 42.47 113 THR A CA 1
ATOM 908 C C . THR A 1 113 ? -27.672 6.056 9.954 1.00 42.47 113 THR A C 1
ATOM 910 O O . THR A 1 113 ? -28.647 5.718 9.293 1.00 42.47 113 THR A O 1
ATOM 913 N N . SER A 1 114 ? -26.434 5.764 9.547 1.00 45.06 114 SER A N 1
ATOM 914 C CA . SER A 1 114 ? -26.171 4.899 8.391 1.00 45.06 114 SER A CA 1
ATOM 915 C C . SER A 1 114 ? -24.928 4.048 8.634 1.00 45.06 114 SER A C 1
ATOM 917 O O . SER A 1 114 ? -23.901 4.538 9.105 1.00 45.06 114 SER A O 1
ATOM 919 N N . GLU A 1 115 ? -25.030 2.757 8.329 1.00 47.25 115 GLU A N 1
ATOM 920 C CA . GLU A 1 115 ? -24.009 1.727 8.575 1.00 47.25 115 GLU A CA 1
ATOM 921 C C . GLU A 1 115 ? -22.642 2.033 7.923 1.00 47.25 115 GLU A C 1
ATOM 923 O O . GLU A 1 115 ? -21.632 1.438 8.293 1.00 47.25 115 GLU A O 1
ATOM 928 N N . SER A 1 116 ? -22.581 3.018 7.022 1.00 45.62 116 SER A N 1
ATOM 929 C CA . SER A 1 116 ? -21.387 3.420 6.272 1.00 45.62 116 SER A CA 1
ATOM 930 C C . SER A 1 116 ? -20.434 4.382 6.999 1.00 45.62 116 SER A C 1
ATOM 932 O O . SER A 1 116 ? -19.355 4.641 6.480 1.00 45.62 116 SER A O 1
ATOM 934 N N . ARG A 1 117 ? -20.773 4.924 8.182 1.00 46.84 117 ARG A N 1
ATOM 935 C CA . ARG A 1 117 ? -19.955 5.964 8.859 1.00 46.84 117 ARG A CA 1
ATOM 936 C C . ARG A 1 117 ? -19.349 5.560 10.200 1.00 46.84 117 ARG A C 1
ATOM 938 O O . ARG A 1 117 ? -19.087 6.410 11.046 1.00 46.84 117 ARG A O 1
ATOM 945 N N . ARG A 1 118 ? -19.062 4.276 10.417 1.00 46.72 118 ARG A N 1
ATOM 946 C CA . ARG A 1 118 ? -18.447 3.827 11.684 1.00 46.72 118 ARG A CA 1
ATOM 947 C C . ARG A 1 118 ? -17.060 4.427 11.974 1.00 46.72 118 ARG A C 1
ATOM 949 O O . ARG A 1 118 ? -16.611 4.325 13.108 1.00 46.72 118 ARG A O 1
ATOM 956 N N . PHE A 1 119 ? -16.433 5.109 11.011 1.00 46.69 119 PHE A N 1
ATOM 957 C CA . PHE A 1 119 ? -15.123 5.751 11.172 1.00 46.69 119 PHE A CA 1
ATOM 958 C C . PHE A 1 119 ? -15.059 7.221 10.721 1.00 46.69 119 PHE A C 1
ATOM 960 O O . PHE A 1 119 ? -13.973 7.794 10.718 1.00 46.69 119 PHE A O 1
ATOM 967 N N . SER A 1 120 ? -16.184 7.876 10.391 1.00 48.09 120 SER A N 1
ATOM 968 C CA . SER A 1 120 ? -16.143 9.265 9.880 1.00 48.09 120 SER A CA 1
ATOM 969 C C . SER A 1 120 ? -15.622 10.275 10.909 1.00 48.09 120 SER A C 1
ATOM 971 O O . SER A 1 120 ? -15.116 11.328 10.550 1.00 48.09 120 SER A O 1
ATOM 973 N N . PHE A 1 121 ? -15.687 9.950 12.202 1.00 46.06 121 PHE A N 1
ATOM 974 C CA . PHE A 1 121 ? -15.147 10.804 13.264 1.00 46.06 121 PHE A CA 1
ATOM 975 C C . PHE A 1 121 ? -13.613 10.958 13.206 1.00 46.06 121 PHE A C 1
ATOM 977 O O . PHE A 1 121 ? -13.073 11.891 13.798 1.00 46.06 121 PHE A O 1
ATOM 984 N N . ILE A 1 122 ? -12.908 10.071 12.489 1.00 47.78 122 ILE A N 1
ATOM 985 C CA . ILE A 1 122 ? -11.462 10.182 12.236 1.00 47.78 122 ILE A CA 1
ATOM 986 C C . ILE A 1 122 ? -11.166 11.327 11.247 1.00 47.78 122 ILE A C 1
ATOM 988 O O . ILE A 1 122 ? -10.101 11.941 11.321 1.00 47.78 122 ILE A O 1
ATOM 992 N N . GLU A 1 123 ? -12.111 11.669 10.364 1.00 50.78 123 GLU A N 1
ATOM 993 C CA . GLU A 1 123 ? -11.977 12.786 9.417 1.00 50.78 123 GLU A CA 1
ATOM 994 C C . GLU A 1 123 ? -12.134 14.145 10.108 1.00 50.78 123 GLU A C 1
ATOM 996 O O . GLU A 1 123 ? -11.415 15.091 9.784 1.00 50.78 123 GLU A O 1
ATOM 1001 N N . ASP A 1 124 ? -13.014 14.219 11.109 1.00 43.53 124 ASP A N 1
ATOM 1002 C CA . ASP A 1 124 ? -13.383 15.481 11.756 1.00 43.53 124 ASP A CA 1
ATOM 1003 C C . ASP A 1 124 ? -12.354 15.969 12.796 1.00 43.53 124 ASP A C 1
ATOM 1005 O O . ASP A 1 124 ? -12.262 17.173 13.041 1.00 43.53 124 ASP A O 1
ATOM 1009 N N . TYR A 1 125 ? -11.545 15.074 13.386 1.00 40.66 125 TYR A N 1
ATOM 1010 C CA . TYR A 1 125 ? -10.649 15.419 14.509 1.00 40.66 125 TYR A CA 1
ATOM 1011 C C . TYR A 1 125 ? -9.142 15.237 14.273 1.00 40.66 125 TYR A C 1
ATOM 1013 O O . TYR A 1 125 ? -8.342 15.531 15.161 1.00 40.66 125 TYR A O 1
ATOM 1021 N N . GLY A 1 126 ? -8.731 14.910 13.048 1.00 42.94 126 GLY A N 1
ATOM 1022 C CA . GLY A 1 126 ? -7.386 15.218 12.574 1.00 42.94 126 GLY A CA 1
ATOM 1023 C C . GLY A 1 126 ? -6.355 14.102 12.689 1.00 42.94 126 GLY A C 1
ATOM 1024 O O . GLY A 1 126 ? -5.876 13.773 13.767 1.00 42.94 126 GLY A O 1
ATOM 1025 N N . ILE A 1 127 ? -5.879 13.665 11.521 1.00 38.09 127 ILE A N 1
ATOM 1026 C CA . ILE A 1 127 ? -4.464 13.369 11.281 1.00 38.09 127 ILE A CA 1
ATOM 1027 C C . ILE A 1 127 ? -4.107 13.951 9.903 1.00 38.09 127 ILE A C 1
ATOM 1029 O O . ILE A 1 127 ? -4.376 13.362 8.862 1.00 38.09 127 ILE A O 1
ATOM 1033 N N . CYS A 1 128 ? -3.494 15.136 9.934 1.00 33.44 128 CYS A N 1
ATOM 1034 C CA . CYS A 1 128 ? -2.670 15.732 8.882 1.00 33.44 128 CYS A CA 1
ATOM 1035 C C . CYS A 1 128 ? -3.295 15.980 7.490 1.00 33.44 128 CYS A C 1
ATOM 1037 O O . CYS A 1 128 ? -3.088 15.236 6.534 1.00 33.44 128 CYS A O 1
ATOM 1039 N N . LYS A 1 129 ? -3.797 17.212 7.321 1.00 35.88 129 LYS A N 1
ATOM 1040 C CA . LYS A 1 129 ? -3.547 18.049 6.127 1.00 35.88 129 LYS A CA 1
ATOM 1041 C C . LYS A 1 129 ? -2.048 18.397 6.002 1.00 35.88 129 LYS A C 1
ATOM 1043 O O . LYS A 1 129 ? -1.677 19.562 5.895 1.00 35.88 129 LYS A O 1
ATOM 1048 N N . CYS A 1 130 ? -1.168 17.405 6.070 1.00 31.06 130 CYS A N 1
ATOM 1049 C CA . CYS A 1 130 ? 0.269 17.601 5.923 1.00 31.06 130 CYS A CA 1
ATOM 1050 C C . CYS A 1 130 ? 0.641 17.207 4.493 1.00 31.06 130 CYS A C 1
ATOM 1052 O O . CYS A 1 130 ? 0.990 16.068 4.219 1.00 31.06 130 CYS A O 1
ATOM 1054 N N . ALA A 1 131 ? 0.448 18.180 3.599 1.00 36.66 131 ALA A N 1
ATOM 1055 C CA . ALA A 1 131 ? 1.141 18.367 2.327 1.00 36.66 131 ALA A CA 1
ATOM 1056 C C . ALA A 1 131 ? 1.460 17.102 1.503 1.00 36.66 131 ALA A C 1
ATOM 1058 O O . ALA A 1 131 ? 2.607 16.670 1.432 1.00 36.66 131 ALA A O 1
ATOM 1059 N N . SER A 1 132 ? 0.468 16.601 0.764 1.00 33.75 132 SER A N 1
ATOM 1060 C CA . SER A 1 132 ? 0.749 16.055 -0.568 1.00 33.75 132 SER A CA 1
ATOM 1061 C C . SER A 1 132 ? 0.586 17.196 -1.586 1.00 33.75 132 SER A C 1
ATOM 1063 O O . SER A 1 132 ? -0.439 17.889 -1.536 1.00 33.75 132 SER A O 1
ATOM 1065 N N . PRO A 1 133 ? 1.537 17.425 -2.516 1.00 34.66 133 PRO A N 1
ATOM 1066 C CA . PRO A 1 133 ? 1.406 18.437 -3.572 1.00 34.66 133 PRO A CA 1
ATOM 1067 C C . PRO A 1 133 ? 0.184 18.227 -4.484 1.00 34.66 133 PRO A C 1
ATOM 1069 O O . PRO A 1 133 ? -0.174 19.119 -5.251 1.00 34.66 133 PRO A O 1
ATOM 1072 N N . PHE A 1 134 ? -0.494 17.080 -4.389 1.00 35.44 134 PHE A N 1
ATOM 1073 C CA . PHE A 1 134 ? -1.644 16.749 -5.224 1.00 35.44 134 PHE A CA 1
ATOM 1074 C C . PHE A 1 134 ? -2.912 17.563 -4.944 1.00 35.44 134 PHE A C 1
ATOM 1076 O O . PHE A 1 134 ? -3.753 17.682 -5.834 1.00 35.44 134 PHE A O 1
ATOM 1083 N N . VAL A 1 135 ? -3.025 18.231 -3.789 1.00 37.12 135 VAL A N 1
ATOM 1084 C CA . VAL A 1 135 ? -4.156 19.152 -3.552 1.00 37.12 135 VAL A CA 1
ATOM 1085 C C . VAL A 1 135 ? -4.072 20.393 -4.459 1.00 37.12 135 VAL A C 1
ATOM 1087 O O . VAL A 1 135 ? -5.087 21.030 -4.719 1.00 37.12 135 VAL A O 1
ATOM 1090 N N . SER A 1 136 ? -2.899 20.705 -5.028 1.00 30.02 136 SER A N 1
ATOM 1091 C CA . SER A 1 136 ? -2.761 21.795 -6.006 1.00 30.02 136 SER A CA 1
ATOM 1092 C C . SER A 1 136 ? -2.959 21.360 -7.466 1.00 30.02 136 SER A C 1
ATOM 1094 O O . SER A 1 136 ? -2.931 22.219 -8.346 1.00 30.02 136 SER A O 1
ATOM 1096 N N . ALA A 1 137 ? -3.151 20.065 -7.745 1.00 32.62 137 ALA A N 1
ATOM 1097 C CA . ALA A 1 137 ? -3.202 19.530 -9.111 1.00 32.62 137 ALA A CA 1
ATOM 1098 C C . ALA A 1 137 ? -4.552 18.895 -9.494 1.00 32.62 137 ALA A C 1
ATOM 1100 O O . ALA A 1 137 ? -4.642 18.238 -10.525 1.00 32.62 137 ALA A O 1
ATOM 1101 N N . GLY A 1 138 ? -5.610 19.106 -8.705 1.00 31.44 138 GLY A N 1
ATOM 1102 C CA . GLY A 1 138 ? -6.977 18.771 -9.120 1.00 31.44 138 GLY A CA 1
ATOM 1103 C C . GLY A 1 138 ? -7.319 17.278 -9.185 1.00 31.44 138 GLY A C 1
ATOM 1104 O O . GLY A 1 138 ? -8.361 16.943 -9.740 1.00 31.44 138 GLY A O 1
ATOM 1105 N N . TYR A 1 139 ? -6.513 16.388 -8.596 1.00 31.03 139 TYR A N 1
ATOM 1106 C CA . TYR A 1 139 ? -6.906 14.988 -8.414 1.00 31.03 139 TYR A CA 1
ATOM 1107 C C . TYR A 1 139 ? -7.288 14.760 -6.956 1.00 31.03 139 TYR A C 1
ATOM 1109 O O . TYR A 1 139 ? -6.453 14.761 -6.051 1.00 31.03 139 TYR A O 1
ATOM 1117 N N . HIS A 1 140 ? -8.594 14.626 -6.748 1.00 35.44 140 HIS A N 1
ATOM 1118 C CA . HIS A 1 140 ? -9.173 14.183 -5.494 1.00 35.44 140 HIS A CA 1
ATOM 1119 C C . HIS A 1 140 ? -8.659 12.780 -5.167 1.00 35.44 140 HIS A C 1
ATOM 1121 O O . HIS A 1 140 ? -8.598 11.914 -6.041 1.00 35.44 140 HIS A O 1
ATOM 1127 N N . VAL A 1 141 ? -8.287 12.575 -3.903 1.00 41.81 141 VAL A N 1
ATOM 1128 C CA . VAL A 1 141 ? -7.992 11.264 -3.322 1.00 41.81 141 VAL A CA 1
ATOM 1129 C C . VAL A 1 141 ? -9.248 10.408 -3.484 1.00 41.81 141 VAL A C 1
ATOM 1131 O O . VAL A 1 141 ? -10.191 10.539 -2.716 1.00 41.81 141 VAL A O 1
ATOM 1134 N N . TRP A 1 142 ? -9.251 9.590 -4.535 1.00 38.12 142 TRP A N 1
ATOM 1135 C CA . TRP A 1 142 ? -10.196 8.507 -4.804 1.00 38.12 142 TRP A CA 1
ATOM 1136 C C . TRP A 1 142 ? -11.691 8.858 -4.664 1.00 38.12 142 TRP A C 1
ATOM 1138 O O . TRP A 1 142 ? -12.447 8.111 -4.048 1.00 38.12 142 TRP A O 1
ATOM 1148 N N . ASP A 1 143 ? -12.141 9.937 -5.310 1.00 26.20 143 ASP A N 1
ATOM 1149 C CA . ASP A 1 143 ? -13.564 10.121 -5.635 1.00 26.20 143 ASP A CA 1
ATOM 1150 C C . ASP A 1 143 ? -13.883 9.345 -6.930 1.00 26.20 143 ASP A C 1
ATOM 1152 O O . ASP A 1 143 ? -13.699 9.852 -8.039 1.00 26.20 143 ASP A O 1
ATOM 1156 N N . PHE A 1 144 ? -14.348 8.096 -6.811 1.00 31.83 144 PHE A N 1
ATOM 1157 C CA . PHE A 1 144 ? -15.004 7.401 -7.925 1.00 31.83 144 PHE A CA 1
ATOM 1158 C C . PHE A 1 144 ? -16.506 7.709 -7.907 1.00 31.83 144 PHE A C 1
ATOM 1160 O O . PHE A 1 144 ? -17.189 7.494 -6.907 1.00 31.83 144 PHE A O 1
ATOM 1167 N N . LYS A 1 145 ? -16.975 8.250 -9.033 1.00 28.88 145 LYS A N 1
ATOM 1168 C CA . LYS A 1 145 ? -18.371 8.569 -9.354 1.00 28.88 145 LYS A CA 1
ATOM 1169 C C . LYS A 1 145 ? -19.235 7.320 -9.512 1.00 28.88 145 LYS A C 1
ATOM 1171 O O . LYS A 1 145 ? -18.696 6.310 -10.018 1.00 28.88 145 LYS A O 1
#

Sequence (145 aa):
EESSSSSSSEELATFRNVIAANNKAELYTRITFLENKNYYGLPPQTRPSVYAAIVREHFDQAIHVGHYRQLYDQELFELQVLEVKGVLQDKLHDLLLGESNLSRILQLSPTITSESRRFSFIEDYGICKCASPFVSAGYHVWDFK

Solvent-accessible surface area (backbone atoms only — not comparable to full-atom values): 8998 Å² total; per-residue (Å²): 141,70,75,69,62,58,58,45,50,54,50,33,52,49,39,54,67,69,66,41,43,64,60,49,52,54,53,50,52,54,46,56,59,50,72,79,44,96,46,88,88,60,72,83,73,86,50,89,63,44,60,56,49,53,54,49,57,57,57,67,69,43,78,36,61,70,51,40,49,52,55,47,55,50,51,52,50,55,49,53,52,49,54,53,49,38,55,51,50,53,53,50,50,55,52,52,74,68,41,92,55,43,72,59,51,57,72,68,42,93,63,77,85,49,94,88,44,89,60,56,68,58,72,76,72,66,80,70,97,69,80,62,78,47,80,80,66,79,59,69,89,81,77,80,131

Secondary s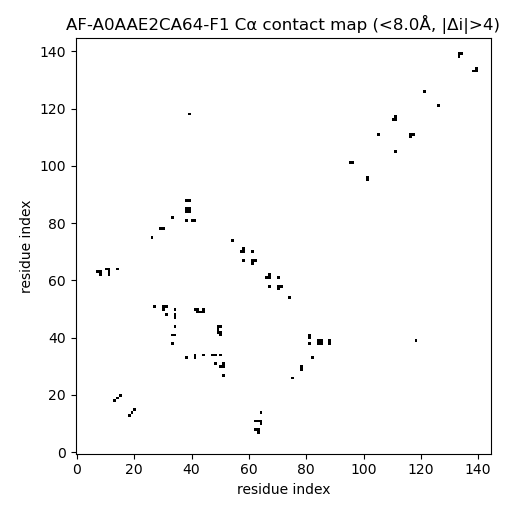tructure (DSSP, 8-state):
--HHHHHHHHHHHHIIIIIHHHHHHHHHHHHHHHHTS--TTS---SSTTHHHHHHHHHHHT--SHHHHHHHHHHHHHHHHHHHHHHHHHHHHHHHHHH-TTHHHHHHH-TTTTSGGGTTTHHHHH-S-----GGGGTT--SS---

Organism: NCBI:txid300844

Nearest PDB structures (foldseek):
  4xtk-assembly4_D  TM=6.809E-01  e=9.765E+00  Thermotoga maritima MSB8

Foldseek 3Di:
DPPPQVVQVVQQVCCVVPPCPVLLVVLVVLVQVCLVPPFPLDDPCPDRCPSVVVLVVQLVPQRGPVSNVVSSVVSVVVSVVRVVSSVVVVVVVVVLVVDPCNVVVCVPDPPPPDPPVPPVVDVVPDDDPPDDVCVVVPDDSDPDD

pLDDT: mean 70.93, std 20.18, range [26.2, 91.56]

Radius of gyration: 19.98 Å; Cα contacts (8 Å, |Δi|>4): 62; chains: 1; bounding box: 44×32×66 Å